Protein AF-A0A1M4MKQ9-F1 (afdb_monomer)

Nearest PDB structures (foldseek):
  8pn9-assembly1_E  TM=5.442E-01  e=2.220E+00  Homo sapiens
  2rd0-assembly1_B  TM=2.603E-01  e=1.358E+00  Homo sapiens

pLDDT: mean 70.16, std 17.46, range [32.41, 92.81]

Structure (mmCIF, N/CA/C/O backbone):
data_AF-A0A1M4MKQ9-F1
#
_entry.id   AF-A0A1M4MKQ9-F1
#
loop_
_atom_site.group_PDB
_atom_site.id
_atom_site.type_symbol
_atom_site.label_atom_id
_atom_site.label_alt_id
_atom_site.label_comp_id
_atom_site.label_asym_id
_atom_site.label_entity_id
_atom_site.label_seq_id
_atom_site.pdbx_PDB_ins_code
_atom_site.Cartn_x
_atom_site.Cartn_y
_atom_site.Cartn_z
_atom_site.occupancy
_atom_site.B_iso_or_equiv
_atom_site.auth_seq_id
_atom_site.auth_comp_id
_atom_site.auth_asym_id
_atom_site.auth_atom_id
_atom_site.pdbx_PDB_model_num
ATOM 1 N N . MET A 1 1 ? -37.123 -5.066 63.842 1.00 32.41 1 MET A N 1
ATOM 2 C CA . MET A 1 1 ? -38.089 -5.520 62.823 1.00 32.41 1 MET A CA 1
ATOM 3 C C . MET A 1 1 ? -38.294 -4.379 61.832 1.00 32.41 1 MET A C 1
ATOM 5 O O . MET A 1 1 ? -38.703 -3.333 62.305 1.00 32.41 1 MET A O 1
ATOM 9 N N . ILE A 1 2 ? -37.982 -4.633 60.540 1.00 35.25 2 ILE A N 1
ATOM 10 C CA . ILE A 1 2 ? -38.690 -4.173 59.309 1.00 35.25 2 ILE A CA 1
ATOM 11 C C . ILE A 1 2 ? -38.627 -2.649 59.028 1.00 35.25 2 ILE A C 1
ATOM 13 O O . ILE A 1 2 ? -38.960 -1.872 59.904 1.00 35.25 2 ILE A O 1
ATOM 17 N N . GLU A 1 3 ? -38.251 -2.058 57.885 1.00 36.38 3 GLU A N 1
ATOM 18 C CA . GLU A 1 3 ? -37.898 -2.369 56.478 1.00 36.38 3 GLU A CA 1
ATOM 19 C C . GLU A 1 3 ? -37.265 -1.047 55.943 1.00 36.38 3 GLU A C 1
ATOM 21 O O . GLU A 1 3 ? -37.627 0.028 56.403 1.00 36.38 3 GLU A O 1
ATOM 26 N N . GLY A 1 4 ? -36.289 -0.954 55.035 1.00 40.88 4 GLY A N 1
ATOM 27 C CA . GLY A 1 4 ? -36.123 -1.683 53.784 1.00 40.88 4 GLY A CA 1
ATOM 28 C C . GLY A 1 4 ? -36.888 -1.011 52.632 1.00 40.88 4 GLY A C 1
ATOM 29 O O . GLY A 1 4 ? -37.940 -1.518 52.275 1.00 40.88 4 GLY A O 1
ATOM 30 N N . ARG A 1 5 ? -36.384 0.087 52.026 1.00 34.34 5 ARG A N 1
ATOM 31 C CA . ARG A 1 5 ? -36.819 0.567 50.685 1.00 34.34 5 ARG A CA 1
ATOM 32 C C . ARG A 1 5 ? -35.880 1.622 50.063 1.00 34.34 5 ARG A C 1
ATOM 34 O O . ARG A 1 5 ? -36.211 2.794 49.949 1.00 34.34 5 ARG A O 1
ATOM 41 N N . HIS A 1 6 ? -34.725 1.177 49.567 1.00 39.16 6 HIS A N 1
ATOM 42 C CA . HIS A 1 6 ? -34.060 1.836 48.435 1.00 39.16 6 HIS A CA 1
ATOM 43 C C . HIS A 1 6 ? -34.501 1.113 47.160 1.00 39.16 6 HIS A C 1
ATOM 45 O O . HIS A 1 6 ? -34.033 0.016 46.857 1.00 39.16 6 HIS A O 1
ATOM 51 N N . ALA A 1 7 ? -35.450 1.697 46.430 1.00 35.59 7 ALA A N 1
ATOM 52 C CA . ALA A 1 7 ? -35.929 1.143 45.173 1.00 35.59 7 ALA A CA 1
ATOM 53 C C . ALA A 1 7 ? -35.262 1.833 43.975 1.00 35.59 7 ALA A C 1
ATOM 55 O O . ALA A 1 7 ? -35.583 2.960 43.622 1.00 35.59 7 ALA A O 1
ATOM 56 N N . ARG A 1 8 ? -34.405 1.043 43.318 1.00 35.66 8 ARG A N 1
ATOM 57 C CA . ARG A 1 8 ? -34.187 0.969 41.863 1.00 35.66 8 ARG A CA 1
ATOM 58 C C . ARG A 1 8 ? -33.566 2.175 41.147 1.00 35.66 8 ARG A C 1
ATOM 60 O O . ARG A 1 8 ? -34.226 2.908 40.418 1.00 35.66 8 ARG A O 1
ATOM 67 N N . LEU A 1 9 ? -32.234 2.164 41.127 1.00 35.94 9 LEU A N 1
ATOM 68 C CA . LEU A 1 9 ? -31.473 2.454 39.908 1.00 35.94 9 LEU A CA 1
ATOM 69 C C . LEU A 1 9 ? -31.847 1.420 38.828 1.00 35.94 9 LEU A C 1
ATOM 71 O O . LEU A 1 9 ? -31.415 0.267 38.876 1.00 35.94 9 LEU A O 1
ATOM 75 N N . ARG A 1 10 ? -32.673 1.819 37.856 1.00 37.69 10 ARG A N 1
ATOM 76 C CA . ARG A 1 10 ? -32.823 1.103 36.580 1.00 37.69 10 ARG A CA 1
ATOM 77 C C . ARG A 1 10 ? -31.501 1.242 35.819 1.00 37.69 10 ARG A C 1
ATOM 79 O O . ARG A 1 10 ? -31.233 2.293 35.247 1.00 37.69 10 ARG A O 1
ATOM 86 N N . ARG A 1 11 ? -30.665 0.198 35.834 1.00 44.16 11 ARG A N 1
ATOM 87 C CA . ARG A 1 11 ? -29.537 0.090 34.898 1.00 44.16 11 ARG A CA 1
ATOM 88 C C . ARG A 1 11 ? -30.077 -0.089 33.484 1.00 44.16 11 ARG A C 1
ATOM 90 O O . ARG A 1 11 ? -30.974 -0.889 33.234 1.00 44.16 11 ARG A O 1
ATOM 97 N N . ILE A 1 12 ? -29.516 0.719 32.604 1.00 46.75 12 ILE A N 1
ATOM 98 C CA . ILE A 1 12 ? -29.834 0.878 31.196 1.00 46.75 12 ILE A CA 1
ATOM 99 C C . ILE A 1 12 ? -29.183 -0.292 30.447 1.00 46.75 12 ILE A C 1
ATOM 101 O O . ILE A 1 12 ? -27.967 -0.342 30.311 1.00 46.75 12 ILE A O 1
ATOM 105 N N . ASN A 1 13 ? -29.991 -1.236 29.963 1.00 48.00 13 ASN A N 1
ATOM 106 C CA . ASN A 1 13 ? -29.557 -2.378 29.140 1.00 48.00 13 ASN A CA 1
ATOM 107 C C . ASN A 1 13 ? -29.238 -1.995 27.672 1.00 48.00 13 ASN A C 1
ATOM 109 O O . ASN A 1 13 ? -29.185 -2.868 26.813 1.00 48.00 13 ASN A O 1
ATOM 113 N N . GLY A 1 14 ? -29.049 -0.708 27.358 1.00 46.97 14 GLY A N 1
ATOM 114 C CA . GLY A 1 14 ? -28.814 -0.228 25.986 1.00 46.97 14 GLY A CA 1
ATOM 115 C C . GLY A 1 14 ? -27.358 -0.306 25.513 1.00 46.97 14 GLY A C 1
ATOM 116 O O . GLY A 1 14 ? -27.112 -0.423 24.322 1.00 46.97 14 GLY A O 1
ATOM 117 N N . VAL A 1 15 ? -26.392 -0.303 26.435 1.00 48.38 15 VAL A N 1
ATOM 118 C CA . VAL A 1 15 ? -24.964 -0.133 26.099 1.00 48.38 15 VAL A CA 1
ATOM 119 C C . VAL A 1 15 ? -24.321 -1.417 25.554 1.00 48.38 15 VAL A C 1
ATOM 121 O O . VAL A 1 15 ? -23.438 -1.360 24.710 1.00 48.38 15 VAL A O 1
ATOM 124 N N . ALA A 1 16 ? -24.789 -2.595 25.977 1.00 51.78 16 ALA A N 1
ATOM 125 C CA . ALA A 1 16 ? -24.141 -3.867 25.638 1.00 51.78 16 ALA A CA 1
ATOM 126 C C . ALA A 1 16 ? -24.393 -4.351 24.193 1.00 51.78 16 ALA A C 1
ATOM 128 O O . ALA A 1 16 ? -23.610 -5.135 23.663 1.00 51.78 16 ALA A O 1
ATOM 129 N N . LEU A 1 17 ? -25.486 -3.916 23.552 1.00 50.81 17 LEU A N 1
ATOM 130 C CA . LEU A 1 17 ? -25.812 -4.306 22.171 1.00 50.81 17 LEU A CA 1
ATOM 131 C C . LEU A 1 17 ? -25.062 -3.453 21.141 1.00 50.81 17 LEU A C 1
ATOM 133 O O . LEU A 1 17 ? -24.615 -3.979 20.124 1.00 50.81 17 LEU A O 1
ATOM 137 N N . GLU A 1 18 ? -24.896 -2.158 21.417 1.00 56.91 18 GLU A N 1
ATOM 138 C CA . GLU A 1 18 ? -24.109 -1.255 20.570 1.00 56.91 18 GLU A CA 1
ATOM 139 C C . GLU A 1 18 ? -22.616 -1.595 20.625 1.00 56.91 18 GLU A C 1
ATOM 141 O O . GLU A 1 18 ? -21.965 -1.616 19.583 1.00 56.91 18 GLU A O 1
ATOM 146 N N . ASP A 1 19 ? -22.105 -1.958 21.804 1.00 60.31 19 ASP A N 1
ATOM 147 C CA . ASP A 1 19 ? -20.711 -2.373 22.000 1.00 60.31 19 ASP A CA 1
ATOM 1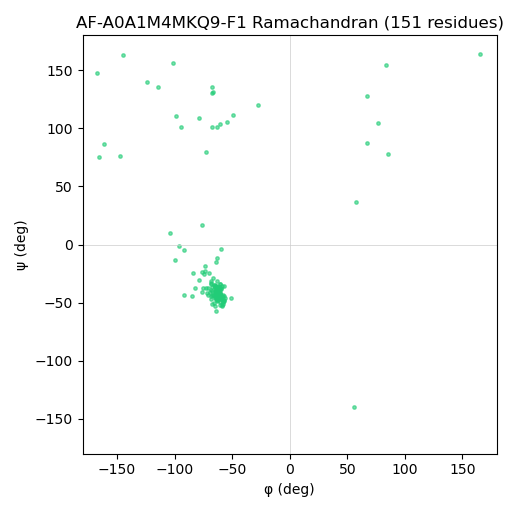48 C C . ASP A 1 19 ? -20.374 -3.649 21.207 1.00 60.31 19 ASP A C 1
ATOM 150 O O . ASP A 1 19 ? -19.389 -3.701 20.473 1.00 60.31 19 ASP A O 1
ATOM 154 N N . ARG A 1 20 ? -21.270 -4.648 21.225 1.00 62.16 20 ARG A N 1
ATOM 155 C CA . ARG A 1 20 ? -21.110 -5.880 20.433 1.00 62.16 20 ARG A CA 1
ATOM 156 C C . ARG A 1 20 ? -21.149 -5.619 18.924 1.00 62.16 20 ARG A C 1
ATOM 158 O O . ARG A 1 20 ? -20.372 -6.202 18.174 1.00 62.16 20 ARG A O 1
ATOM 165 N N . GLY A 1 21 ? -22.030 -4.723 18.475 1.00 70.19 21 GLY A N 1
ATOM 166 C CA . GLY A 1 21 ? -22.110 -4.328 17.067 1.00 70.19 21 GLY A CA 1
ATOM 167 C C . GLY A 1 21 ? -20.892 -3.524 16.594 1.00 70.19 21 GLY A C 1
ATOM 168 O O . GLY A 1 21 ? -20.505 -3.626 15.429 1.00 70.19 21 GLY A O 1
ATOM 169 N N . LEU A 1 22 ? -20.268 -2.741 17.478 1.00 70.44 22 LEU A N 1
ATOM 170 C CA . LEU A 1 22 ? -19.010 -2.046 17.198 1.00 70.44 22 LEU A CA 1
ATOM 171 C C . LEU A 1 22 ? -17.831 -3.021 17.126 1.00 70.44 22 LEU A C 1
ATOM 173 O O . LEU A 1 22 ? -17.047 -2.925 16.183 1.00 70.44 22 LEU A O 1
ATO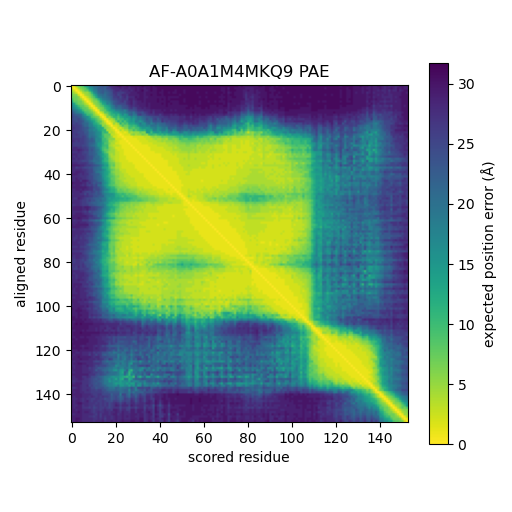M 177 N N . ASP A 1 23 ? -17.747 -3.986 18.040 1.00 76.69 23 ASP A N 1
ATOM 178 C CA . ASP A 1 23 ? -16.696 -5.013 18.054 1.00 76.69 23 ASP A CA 1
ATOM 179 C C . ASP A 1 23 ? -16.734 -5.905 16.796 1.00 76.69 23 ASP A C 1
ATOM 181 O O . ASP A 1 23 ? -15.712 -6.154 16.146 1.00 76.69 23 ASP A O 1
ATOM 185 N N . GLU A 1 24 ? -17.932 -6.296 16.349 1.00 80.88 24 GLU A N 1
ATOM 186 C CA . GLU A 1 24 ? -18.118 -7.030 15.091 1.00 80.88 24 GLU A CA 1
ATOM 187 C C . GLU A 1 24 ? -17.695 -6.197 13.872 1.00 80.88 24 GLU A C 1
ATOM 189 O O . GLU A 1 24 ? -16.989 -6.689 12.986 1.00 80.88 24 GLU A O 1
ATOM 194 N N . ARG A 1 25 ? -18.073 -4.912 13.824 1.00 79.69 25 ARG A N 1
ATOM 195 C CA . ARG A 1 25 ? -17.676 -3.997 12.739 1.00 79.69 25 ARG A CA 1
ATOM 196 C C . ARG A 1 25 ? -16.171 -3.761 12.714 1.00 79.69 25 ARG A C 1
ATOM 198 O O . ARG A 1 25 ? -15.583 -3.777 11.634 1.00 79.69 25 ARG A O 1
ATOM 205 N N . GLN A 1 26 ? -15.540 -3.602 13.873 1.00 79.12 26 GLN A N 1
ATOM 206 C CA . GLN A 1 26 ? -14.087 -3.490 13.998 1.00 79.12 26 GLN A CA 1
ATOM 207 C C . GLN A 1 26 ? -13.384 -4.759 13.522 1.00 79.12 26 GLN A C 1
ATOM 209 O O . GLN A 1 26 ? -12.429 -4.688 12.745 1.00 79.12 26 GLN A O 1
ATOM 214 N N . THR A 1 27 ? -13.886 -5.924 13.927 1.00 82.56 27 THR A N 1
ATOM 215 C CA . THR A 1 27 ? -13.362 -7.224 13.502 1.00 82.56 27 THR A CA 1
ATOM 216 C C . THR A 1 27 ? -13.467 -7.398 11.987 1.00 82.56 27 THR A C 1
ATOM 218 O O . THR A 1 27 ? -12.497 -7.803 11.339 1.00 82.56 27 THR A O 1
ATOM 221 N N . MET A 1 28 ? -14.606 -7.034 11.394 1.00 85.06 28 MET A N 1
ATOM 222 C CA . MET A 1 28 ? -14.797 -7.074 9.944 1.00 85.06 28 MET A CA 1
ATOM 223 C C . MET A 1 28 ? -13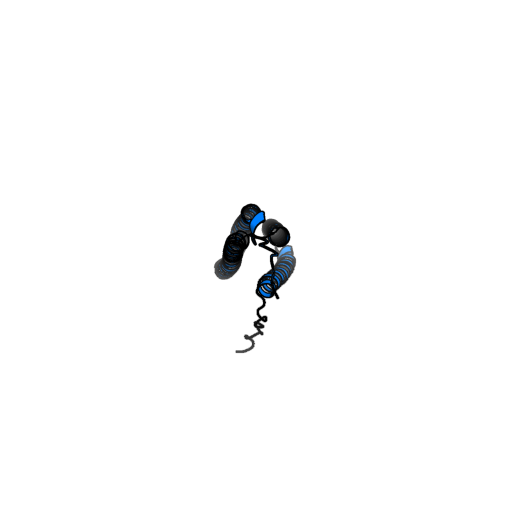.872 -6.101 9.211 1.00 85.06 28 MET A C 1
ATOM 225 O O . MET A 1 28 ? -13.214 -6.509 8.253 1.00 85.06 28 MET A O 1
ATOM 229 N N . ALA A 1 29 ? -13.776 -4.851 9.671 1.00 81.06 29 ALA A N 1
ATOM 230 C CA . ALA A 1 29 ? -12.929 -3.826 9.065 1.00 81.06 29 ALA A CA 1
ATOM 231 C C . ALA A 1 29 ? -11.448 -4.241 9.089 1.00 81.06 29 ALA A C 1
ATOM 233 O O . ALA A 1 29 ? -10.773 -4.227 8.059 1.00 81.06 29 ALA A O 1
ATOM 234 N N . ARG A 1 30 ? -10.964 -4.748 10.230 1.00 81.38 30 ARG A N 1
ATOM 235 C CA . ARG A 1 30 ? -9.614 -5.323 10.349 1.00 81.38 30 ARG A CA 1
ATOM 236 C C . ARG A 1 30 ? -9.422 -6.531 9.430 1.00 81.38 30 ARG A C 1
ATOM 238 O O . ARG A 1 30 ? -8.364 -6.680 8.825 1.00 81.38 30 ARG A O 1
ATOM 245 N N . GLY A 1 31 ? -10.442 -7.376 9.280 1.00 84.94 31 GLY A N 1
ATOM 246 C CA . GLY A 1 31 ? -10.422 -8.501 8.346 1.00 84.94 31 GLY A CA 1
ATOM 247 C C . GLY A 1 31 ? -10.314 -8.074 6.879 1.00 84.94 31 GLY A C 1
ATOM 248 O O . GLY A 1 31 ? -9.629 -8.739 6.103 1.00 84.94 31 GLY A O 1
ATOM 249 N N . ILE A 1 32 ? -10.953 -6.967 6.491 1.00 86.00 32 ILE A N 1
ATOM 250 C CA . ILE A 1 32 ? -10.842 -6.396 5.141 1.00 86.00 32 ILE A CA 1
ATOM 251 C C . ILE A 1 32 ? -9.415 -5.906 4.896 1.00 86.00 32 ILE A C 1
ATOM 253 O O . ILE A 1 32 ? -8.798 -6.327 3.918 1.00 86.00 32 ILE A O 1
ATOM 257 N N . VAL A 1 33 ? -8.865 -5.117 5.823 1.00 82.88 33 VAL A N 1
ATOM 258 C CA . VAL A 1 33 ? -7.481 -4.620 5.751 1.00 82.88 33 VAL A CA 1
ATOM 259 C C . VAL A 1 33 ? -6.485 -5.778 5.638 1.00 82.88 33 VAL A C 1
ATOM 261 O O . VAL A 1 33 ? -5.628 -5.775 4.758 1.00 82.88 33 VAL A O 1
ATOM 264 N N . MET A 1 34 ? -6.638 -6.820 6.461 1.00 83.62 34 MET A N 1
ATOM 265 C CA . MET A 1 34 ? -5.759 -7.993 6.418 1.00 83.62 34 MET A CA 1
ATOM 266 C C . MET A 1 34 ? -5.801 -8.695 5.055 1.00 83.62 34 MET A C 1
ATOM 268 O O . MET A 1 34 ? -4.761 -9.050 4.505 1.00 83.62 34 MET A O 1
ATOM 272 N N . ARG A 1 35 ? -6.995 -8.874 4.473 1.00 88.44 35 ARG A N 1
ATOM 273 C CA . ARG A 1 35 ? -7.132 -9.480 3.140 1.00 88.44 35 ARG A CA 1
ATOM 274 C C . ARG A 1 35 ? -6.491 -8.630 2.049 1.00 88.44 35 ARG A C 1
ATOM 276 O O . ARG A 1 35 ? -5.915 -9.197 1.127 1.00 88.44 35 ARG A O 1
ATOM 283 N N . MET A 1 36 ? -6.571 -7.304 2.148 1.00 87.12 36 MET A N 1
ATOM 284 C CA . MET A 1 36 ? -5.909 -6.404 1.202 1.00 87.12 36 MET A CA 1
ATOM 285 C C . MET A 1 36 ? -4.388 -6.541 1.263 1.00 87.12 36 MET A C 1
ATOM 287 O O . MET A 1 36 ? -3.760 -6.665 0.218 1.00 87.12 36 MET A O 1
ATOM 291 N N . ILE A 1 37 ? -3.809 -6.597 2.466 1.00 81.12 37 ILE A N 1
ATOM 292 C CA . ILE A 1 37 ? -2.360 -6.774 2.653 1.00 81.12 37 ILE A CA 1
ATOM 293 C C . ILE A 1 37 ? -1.899 -8.129 2.101 1.00 81.12 37 ILE A C 1
ATOM 295 O O . ILE A 1 37 ? -0.935 -8.193 1.344 1.00 81.12 37 ILE A O 1
ATOM 299 N N . VAL A 1 38 ? -2.612 -9.213 2.424 1.00 84.69 38 VAL A N 1
ATOM 300 C CA . VAL A 1 38 ? -2.290 -10.557 1.910 1.00 84.69 38 VAL A CA 1
ATOM 301 C C . VAL A 1 38 ? -2.388 -10.601 0.385 1.00 84.69 38 VAL A C 1
ATOM 303 O O . VAL A 1 38 ? -1.522 -11.165 -0.280 1.00 84.69 38 VAL A O 1
ATOM 306 N N . ARG A 1 39 ? -3.429 -9.982 -0.182 1.00 89.50 39 ARG A N 1
ATOM 307 C CA . ARG A 1 39 ? -3.600 -9.882 -1.632 1.00 89.50 39 ARG A CA 1
ATOM 308 C C . ARG A 1 39 ? -2.452 -9.108 -2.275 1.00 89.50 39 ARG A C 1
ATOM 310 O O . ARG A 1 39 ? -1.934 -9.564 -3.285 1.00 89.50 39 ARG A O 1
ATOM 317 N N . PHE A 1 40 ? -2.059 -7.978 -1.693 1.00 85.69 40 PHE A N 1
ATOM 318 C CA . PHE A 1 40 ? -0.937 -7.181 -2.177 1.00 85.69 40 PHE A CA 1
ATOM 319 C C . PHE A 1 40 ? 0.358 -7.995 -2.218 1.00 85.69 40 PHE A C 1
ATOM 321 O O . PHE A 1 40 ? 1.008 -8.035 -3.255 1.00 85.69 40 PHE A O 1
ATOM 328 N N . HIS A 1 41 ? 0.691 -8.688 -1.126 1.00 82.75 41 HIS A N 1
ATOM 329 C CA . HIS A 1 41 ? 1.901 -9.508 -1.055 1.00 82.75 41 HIS A CA 1
ATOM 330 C C . HIS A 1 41 ? 1.912 -10.592 -2.135 1.00 82.75 41 HIS A C 1
ATOM 332 O O . HIS A 1 41 ? 2.902 -10.778 -2.833 1.00 82.75 41 HIS A O 1
ATOM 338 N N . ARG A 1 42 ? 0.777 -11.271 -2.316 1.00 89.00 42 ARG A N 1
ATOM 339 C CA . ARG A 1 42 ? 0.639 -12.290 -3.352 1.00 89.00 42 ARG A CA 1
ATOM 340 C C . ARG A 1 42 ? 0.788 -11.711 -4.762 1.00 89.00 42 ARG A C 1
ATOM 342 O O . ARG A 1 42 ? 1.504 -12.287 -5.571 1.00 89.00 42 ARG A O 1
ATOM 349 N N . GLU A 1 43 ? 0.112 -10.601 -5.066 1.00 88.62 43 GLU A N 1
ATOM 350 C CA . GLU A 1 43 ? 0.222 -9.944 -6.379 1.00 88.62 43 GLU A CA 1
ATOM 351 C C . GLU A 1 43 ? 1.661 -9.474 -6.649 1.00 88.62 43 GLU A C 1
ATOM 353 O O . GLU A 1 43 ? 2.137 -9.596 -7.776 1.00 88.62 43 GLU A O 1
ATOM 358 N N . TRP A 1 44 ? 2.365 -8.998 -5.618 1.00 86.19 44 TRP A N 1
ATOM 359 C CA . TRP A 1 44 ? 3.770 -8.604 -5.707 1.00 86.19 44 TRP A CA 1
ATOM 360 C C . TRP A 1 44 ? 4.688 -9.781 -6.053 1.00 86.19 44 TRP A C 1
ATOM 362 O O . TRP A 1 44 ? 5.492 -9.674 -6.980 1.00 86.19 44 TRP A O 1
ATOM 372 N N . ASP A 1 45 ? 4.550 -10.905 -5.346 1.00 83.75 45 ASP A N 1
ATOM 373 C CA . ASP A 1 45 ? 5.358 -12.103 -5.591 1.00 83.75 45 ASP A CA 1
ATOM 374 C C . ASP A 1 45 ? 5.117 -12.658 -6.999 1.00 83.75 45 ASP A C 1
ATOM 376 O O . ASP A 1 45 ? 6.069 -12.885 -7.748 1.00 83.75 45 ASP A O 1
ATOM 380 N N . GLU A 1 46 ? 3.846 -12.788 -7.400 1.00 88.69 46 GLU A N 1
ATOM 381 C CA . GLU A 1 46 ? 3.472 -13.266 -8.736 1.00 88.69 46 GLU A CA 1
ATOM 382 C C . GLU A 1 46 ? 4.044 -12.368 -9.847 1.00 88.69 46 GLU A C 1
ATOM 384 O O . GLU A 1 46 ? 4.485 -12.859 -10.888 1.00 88.69 46 GLU A O 1
ATOM 389 N N . LEU A 1 47 ? 4.057 -11.048 -9.638 1.00 85.38 47 LEU A N 1
ATOM 390 C CA . LEU A 1 47 ? 4.627 -10.089 -10.582 1.00 85.38 47 LEU A CA 1
ATOM 391 C C . LEU A 1 47 ? 6.150 -10.222 -10.658 1.00 85.38 47 LEU A C 1
ATOM 393 O O . LEU A 1 47 ? 6.711 -10.238 -11.757 1.00 85.38 47 LEU A O 1
ATOM 397 N N . ARG A 1 48 ? 6.817 -10.355 -9.506 1.00 78.56 48 ARG A N 1
ATOM 398 C CA . ARG A 1 48 ? 8.274 -10.519 -9.418 1.00 78.56 48 ARG A CA 1
ATOM 399 C C . ARG A 1 48 ? 8.753 -11.767 -10.157 1.00 78.56 48 ARG A C 1
ATOM 401 O O . ARG A 1 48 ? 9.811 -11.721 -10.784 1.00 78.56 48 ARG A O 1
ATOM 408 N N . GLU A 1 49 ? 7.986 -12.851 -10.092 1.00 84.75 49 GLU A N 1
ATOM 409 C CA . GLU A 1 49 ? 8.278 -14.107 -10.788 1.00 84.75 49 GLU A CA 1
ATOM 410 C C . GLU A 1 49 ? 7.994 -14.037 -12.294 1.00 84.75 49 GLU A C 1
ATOM 412 O O . GLU A 1 49 ? 8.738 -14.614 -13.087 1.00 84.75 49 GLU A O 1
ATOM 417 N N . ARG A 1 50 ? 6.927 -13.336 -12.699 1.00 87.81 50 ARG A N 1
ATOM 418 C CA . ARG A 1 50 ? 6.444 -13.332 -14.088 1.00 87.81 50 ARG A CA 1
ATOM 419 C C . ARG A 1 50 ? 7.150 -12.327 -14.989 1.00 87.81 50 ARG A C 1
ATOM 421 O O . ARG A 1 50 ? 7.463 -12.644 -16.133 1.00 87.81 50 ARG A O 1
ATOM 428 N N . GLU A 1 51 ? 7.343 -11.108 -14.504 1.00 83.00 51 GLU A N 1
ATOM 429 C CA . GLU A 1 51 ? 7.807 -9.987 -15.321 1.00 83.00 51 GLU A CA 1
ATOM 430 C C . GLU A 1 51 ? 9.297 -9.736 -15.105 1.00 83.00 51 GLU A C 1
ATOM 432 O O . GLU A 1 51 ? 9.845 -10.055 -14.052 1.00 83.00 51 GLU A O 1
ATOM 437 N N . SER A 1 52 ? 9.978 -9.114 -16.068 1.00 77.31 52 SER A N 1
ATOM 438 C CA . SER A 1 52 ? 11.392 -8.731 -15.942 1.00 77.31 52 SER A CA 1
ATOM 439 C C . SER A 1 52 ? 11.688 -7.411 -16.663 1.00 77.31 52 SER A C 1
ATOM 441 O O . SER A 1 52 ? 10.883 -6.941 -17.469 1.00 77.31 52 SER A O 1
ATOM 443 N N . GLY A 1 53 ? 12.825 -6.785 -16.343 1.00 76.75 53 GLY A N 1
ATOM 444 C CA . GLY A 1 53 ? 13.273 -5.547 -16.991 1.00 76.75 53 GLY A CA 1
ATOM 445 C C . GLY A 1 53 ? 12.243 -4.413 -16.928 1.00 76.75 53 GLY A C 1
ATOM 446 O O . GLY A 1 53 ? 11.565 -4.227 -15.917 1.00 76.75 53 GLY A O 1
ATOM 447 N N . SER A 1 54 ? 12.106 -3.663 -18.022 1.00 76.88 54 SER A N 1
ATOM 448 C CA . SER A 1 54 ? 11.186 -2.520 -18.116 1.00 76.88 54 SER A CA 1
ATOM 449 C C . SER A 1 54 ? 9.709 -2.904 -17.960 1.00 76.88 54 SER A C 1
ATOM 451 O O . SER A 1 54 ? 8.935 -2.135 -17.391 1.00 76.88 54 SER A O 1
ATOM 453 N N . ALA A 1 55 ? 9.313 -4.106 -18.392 1.00 78.06 55 ALA A N 1
ATOM 454 C CA . ALA A 1 55 ? 7.951 -4.609 -18.213 1.00 78.06 55 ALA A CA 1
ATOM 455 C C . ALA A 1 55 ? 7.605 -4.793 -16.726 1.00 78.06 55 ALA A C 1
ATOM 457 O O . ALA A 1 55 ? 6.516 -4.410 -16.297 1.00 78.06 55 ALA A O 1
ATOM 458 N N . ARG A 1 56 ? 8.562 -5.279 -15.918 1.00 81.12 56 ARG A N 1
ATOM 459 C CA . ARG A 1 56 ? 8.404 -5.382 -14.459 1.00 81.12 56 ARG A CA 1
ATOM 460 C C . ARG A 1 56 ? 8.186 -4.013 -13.827 1.00 81.12 56 ARG A C 1
ATOM 462 O O . ARG A 1 56 ? 7.300 -3.879 -12.996 1.00 81.12 56 ARG A O 1
ATOM 469 N N . VAL A 1 57 ? 8.948 -2.999 -14.237 1.00 76.38 57 VAL A N 1
ATOM 470 C CA . VAL A 1 57 ? 8.815 -1.632 -13.701 1.00 76.38 57 VAL A CA 1
ATOM 471 C C . VAL A 1 57 ? 7.412 -1.078 -13.960 1.00 76.38 57 VAL A C 1
ATOM 473 O O . VAL A 1 57 ? 6.751 -0.620 -13.028 1.00 76.38 57 VAL A O 1
ATOM 476 N N . LEU A 1 58 ? 6.924 -1.179 -15.200 1.00 79.56 58 LEU A N 1
ATOM 477 C CA . LEU A 1 58 ? 5.589 -0.700 -15.574 1.00 79.56 58 LEU A CA 1
ATOM 478 C C . LEU A 1 58 ? 4.476 -1.454 -14.835 1.00 79.56 58 LEU A C 1
ATOM 480 O O . LEU A 1 58 ? 3.542 -0.834 -14.320 1.00 79.56 58 LEU A O 1
ATOM 484 N N . ALA A 1 59 ? 4.588 -2.781 -14.751 1.00 82.75 59 ALA A N 1
ATOM 485 C CA 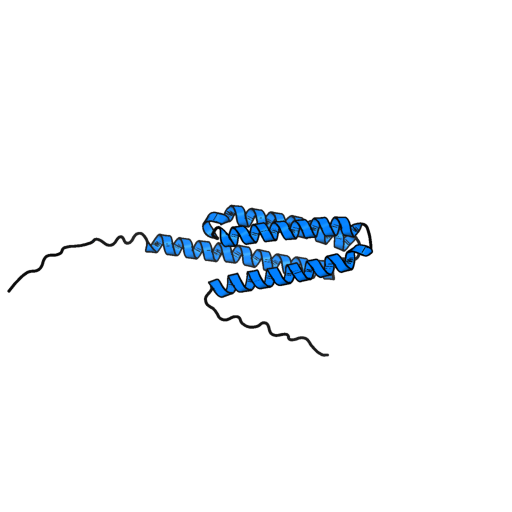. ALA A 1 59 ? 3.619 -3.611 -14.048 1.00 82.75 59 ALA A CA 1
ATOM 486 C C . ALA A 1 59 ? 3.607 -3.307 -12.540 1.00 82.75 59 ALA A C 1
ATOM 488 O O . ALA A 1 59 ? 2.531 -3.142 -11.958 1.00 82.75 59 ALA A O 1
ATOM 489 N N . SER A 1 60 ? 4.784 -3.194 -11.912 1.00 80.06 60 SER A N 1
ATOM 490 C CA . SER A 1 60 ? 4.924 -2.859 -10.492 1.00 80.06 60 SER A CA 1
ATOM 491 C C . SER A 1 60 ? 4.329 -1.492 -10.192 1.00 80.06 60 SER A C 1
ATOM 493 O O . SER A 1 60 ? 3.584 -1.358 -9.223 1.00 80.06 60 SER A O 1
ATOM 495 N N . ASN A 1 61 ? 4.586 -0.497 -11.043 1.00 83.81 61 ASN A N 1
ATOM 496 C CA . ASN A 1 61 ? 4.024 0.838 -10.880 1.00 83.81 61 ASN A CA 1
ATOM 497 C C . ASN A 1 61 ? 2.487 0.814 -10.878 1.00 83.81 61 ASN A C 1
ATOM 499 O O . ASN A 1 61 ? 1.855 1.253 -9.918 1.00 83.81 61 ASN A O 1
ATOM 503 N N . ALA A 1 62 ? 1.879 0.213 -11.905 1.00 86.81 62 ALA A N 1
ATOM 504 C CA . ALA A 1 62 ? 0.423 0.119 -12.009 1.00 86.81 62 ALA A CA 1
ATOM 505 C C . ALA A 1 62 ? -0.205 -0.652 -10.830 1.00 86.81 62 ALA A C 1
ATOM 507 O O . ALA A 1 62 ? -1.315 -0.343 -10.381 1.00 86.81 62 ALA A O 1
ATOM 508 N N . MET A 1 63 ? 0.493 -1.667 -10.312 1.00 90.69 63 MET A N 1
ATOM 509 C CA . MET A 1 63 ? 0.057 -2.416 -9.136 1.00 90.69 63 MET A CA 1
ATOM 510 C C . MET A 1 63 ? 0.108 -1.563 -7.860 1.00 90.69 63 MET A C 1
ATOM 512 O O . MET A 1 63 ? -0.863 -1.548 -7.098 1.00 90.69 63 MET A O 1
ATOM 516 N N . LEU A 1 64 ? 1.210 -0.843 -7.636 1.00 87.81 64 LEU A N 1
ATOM 517 C CA . LEU A 1 64 ? 1.420 0.000 -6.458 1.00 87.81 64 LEU A CA 1
ATOM 518 C C . LEU A 1 64 ? 0.457 1.193 -6.440 1.00 87.81 64 LEU A C 1
ATOM 520 O O . LEU A 1 64 ? -0.173 1.437 -5.412 1.00 87.81 64 LEU A O 1
ATOM 524 N N . GLU A 1 65 ? 0.245 1.871 -7.571 1.00 87.75 65 GLU A N 1
ATOM 525 C CA . GLU A 1 65 ? -0.749 2.949 -7.694 1.00 87.75 65 GLU A CA 1
ATOM 526 C C . GLU A 1 65 ? -2.157 2.465 -7.324 1.00 87.75 65 GLU A C 1
ATOM 528 O O . GLU A 1 65 ? -2.864 3.096 -6.532 1.00 87.75 65 GLU A O 1
ATOM 533 N N . ARG A 1 66 ? -2.573 1.308 -7.858 1.00 92.81 66 ARG A N 1
ATOM 534 C CA . ARG A 1 66 ? -3.872 0.707 -7.527 1.00 92.81 66 ARG A CA 1
ATOM 535 C C . ARG A 1 66 ? -3.971 0.384 -6.036 1.00 92.81 66 ARG A C 1
ATOM 537 O O . ARG A 1 66 ? -4.996 0.679 -5.420 1.00 92.81 66 ARG A O 1
ATOM 544 N N . CYS A 1 67 ? -2.933 -0.224 -5.465 1.00 88.88 67 CYS A N 1
ATOM 545 C CA . CYS A 1 67 ? -2.904 -0.598 -4.052 1.00 88.88 67 CYS A CA 1
ATOM 546 C C . CYS A 1 67 ? -2.991 0.636 -3.141 1.00 88.88 67 CYS A C 1
ATOM 548 O O . CYS A 1 67 ? -3.809 0.668 -2.220 1.00 88.88 67 CYS A O 1
ATOM 550 N N . SER A 1 68 ? -2.213 1.678 -3.444 1.00 88.44 68 SER A N 1
ATOM 551 C CA . SER A 1 68 ? -2.215 2.934 -2.695 1.00 88.44 68 SER A CA 1
ATOM 552 C C . SER A 1 68 ? -3.611 3.559 -2.644 1.00 88.44 68 SER A C 1
ATOM 554 O O . SER A 1 68 ? -4.093 3.871 -1.552 1.00 88.44 68 SER A O 1
ATOM 556 N N . HIS A 1 69 ? -4.298 3.669 -3.786 1.00 91.75 69 HIS A N 1
ATOM 557 C CA . HIS A 1 69 ? -5.657 4.212 -3.835 1.00 91.75 69 HIS A CA 1
ATOM 558 C C . HIS A 1 69 ? -6.651 3.372 -3.029 1.00 91.75 69 HIS A C 1
ATOM 560 O O . HIS A 1 69 ? -7.476 3.913 -2.294 1.00 91.75 69 HIS A O 1
ATOM 566 N N . GLN A 1 70 ? -6.573 2.043 -3.133 1.00 91.19 70 GLN A N 1
ATOM 567 C CA . GLN A 1 70 ? -7.467 1.154 -2.392 1.00 91.19 70 GLN A CA 1
ATOM 568 C C . GLN A 1 70 ? -7.267 1.279 -0.878 1.00 91.19 70 GLN A C 1
ATOM 570 O O . GLN A 1 70 ? -8.250 1.332 -0.136 1.00 91.19 70 GLN A O 1
ATOM 575 N N . LEU A 1 71 ? -6.016 1.354 -0.416 1.00 88.62 71 LEU A N 1
ATOM 576 C CA . LEU A 1 71 ? -5.691 1.536 1.000 1.00 88.62 71 LEU A CA 1
ATOM 577 C C . LEU A 1 71 ? -6.151 2.898 1.518 1.00 88.62 71 LEU A C 1
ATOM 579 O O . LEU A 1 71 ? -6.765 2.957 2.582 1.00 88.62 71 LEU A O 1
ATOM 583 N N . TYR A 1 72 ? -5.924 3.967 0.750 1.00 90.56 72 TYR A N 1
ATOM 584 C CA . TYR A 1 72 ? -6.385 5.308 1.105 1.00 90.56 72 TYR A CA 1
ATOM 585 C C . TYR A 1 72 ? -7.904 5.358 1.268 1.00 90.56 72 TYR A C 1
ATOM 587 O O . TYR A 1 72 ? -8.406 5.776 2.311 1.00 90.56 72 TYR A O 1
ATOM 595 N N . ASN A 1 73 ? -8.636 4.868 0.263 1.00 92.81 73 ASN A N 1
ATOM 596 C CA . ASN A 1 73 ? -10.095 4.876 0.275 1.00 92.81 73 ASN A CA 1
ATOM 597 C C . ASN A 1 73 ? -10.636 4.036 1.433 1.00 92.81 73 ASN A C 1
ATOM 599 O O . ASN A 1 73 ? -11.489 4.502 2.177 1.00 92.81 73 ASN A O 1
ATOM 603 N N . THR A 1 74 ? -10.064 2.852 1.672 1.00 89.12 74 THR A N 1
ATOM 604 C CA . THR A 1 74 ? -10.451 2.000 2.809 1.00 89.12 74 THR A CA 1
ATOM 605 C C . THR A 1 74 ? -10.227 2.706 4.148 1.00 89.12 74 THR A C 1
ATOM 607 O O . THR A 1 74 ? -11.077 2.635 5.036 1.00 89.12 74 THR A O 1
ATOM 610 N N . ALA A 1 75 ? -9.107 3.417 4.302 1.00 88.06 75 ALA A N 1
ATOM 611 C CA . ALA A 1 75 ? -8.811 4.183 5.508 1.00 88.06 75 ALA A CA 1
ATOM 612 C C . ALA A 1 75 ? -9.805 5.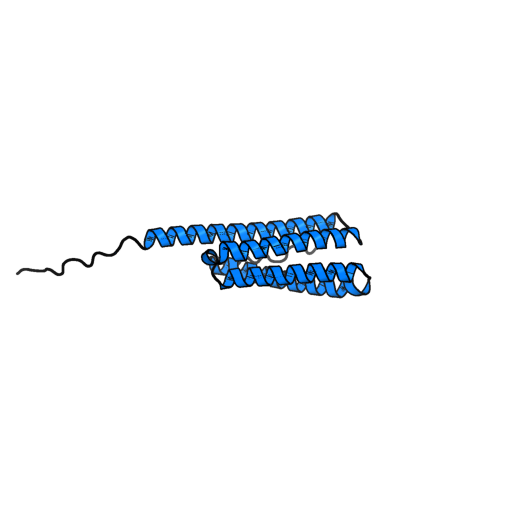333 5.725 1.00 88.06 75 ALA A C 1
ATOM 614 O O . ALA A 1 75 ? -10.220 5.577 6.857 1.00 88.06 75 ALA A O 1
ATOM 615 N N . CYS A 1 76 ? -10.201 6.022 4.652 1.00 90.00 76 CYS A N 1
ATOM 616 C CA . CYS A 1 76 ? -11.209 7.079 4.689 1.00 90.00 76 CYS A CA 1
ATOM 617 C C . CYS A 1 76 ? -12.603 6.530 5.018 1.00 90.00 76 CYS A C 1
ATOM 619 O O . CYS A 1 76 ? -13.240 7.013 5.956 1.00 90.00 76 CYS A O 1
ATOM 621 N N . ASP A 1 77 ? -13.043 5.496 4.301 1.00 90.88 77 ASP A N 1
ATOM 622 C CA . ASP A 1 77 ? -14.379 4.905 4.417 1.00 90.88 77 ASP A CA 1
ATOM 623 C C . ASP A 1 77 ? -14.611 4.276 5.794 1.00 90.88 77 ASP A C 1
ATOM 625 O O . ASP A 1 77 ? -15.708 4.341 6.349 1.00 90.88 77 ASP A O 1
ATOM 629 N N . MET A 1 78 ? -13.566 3.682 6.375 1.00 89.81 78 MET A N 1
ATOM 630 C CA . MET A 1 78 ? -13.656 2.967 7.646 1.00 89.81 78 MET A CA 1
ATOM 631 C C . MET A 1 78 ? -13.079 3.749 8.827 1.00 89.81 78 MET A C 1
ATOM 633 O O . MET A 1 78 ? -12.967 3.181 9.912 1.00 89.81 78 MET A O 1
ATOM 637 N N . ARG A 1 79 ? -12.741 5.038 8.671 1.00 88.06 79 ARG A N 1
ATOM 638 C CA . ARG A 1 79 ? -12.062 5.841 9.710 1.00 88.06 79 ARG A CA 1
ATOM 639 C C . ARG A 1 79 ? -12.746 5.769 11.074 1.00 88.06 79 ARG A C 1
ATOM 641 O O . ARG A 1 79 ? -12.094 5.556 12.091 1.00 88.06 79 ARG A O 1
ATOM 648 N N . THR A 1 80 ? -14.069 5.914 11.092 1.00 85.62 80 THR A N 1
ATOM 649 C CA . THR A 1 80 ? -14.872 5.918 12.325 1.00 85.62 80 THR A CA 1
ATOM 650 C C . THR A 1 80 ? -14.944 4.547 12.997 1.00 85.62 80 THR A C 1
ATOM 652 O O . THR A 1 80 ? -15.160 4.474 14.202 1.00 85.62 80 THR A O 1
ATOM 655 N N . VAL A 1 81 ? -14.751 3.466 12.235 1.00 85.38 81 VAL A N 1
ATOM 656 C CA . VAL A 1 81 ? -14.789 2.082 12.725 1.00 85.38 81 VAL A CA 1
ATOM 657 C C . VAL A 1 81 ? -13.395 1.610 13.135 1.00 85.38 81 VAL A C 1
ATOM 659 O O . VAL A 1 81 ? -13.247 0.996 14.182 1.00 85.38 81 VAL A O 1
ATOM 662 N N . LEU A 1 82 ? -12.365 1.905 12.339 1.00 79.88 82 LEU A N 1
ATOM 663 C CA . LEU A 1 82 ? -10.976 1.510 12.597 1.00 79.88 82 LEU A CA 1
ATOM 664 C C . LEU A 1 82 ? -10.323 2.315 13.728 1.00 79.88 82 LEU A C 1
ATOM 666 O O . LEU A 1 82 ? -9.360 1.840 14.331 1.00 79.88 82 LEU A O 1
ATOM 670 N N . GLY A 1 83 ? -10.846 3.512 14.006 1.00 85.12 83 GLY A N 1
ATOM 671 C CA . GLY A 1 83 ? -10.218 4.496 14.878 1.00 85.12 83 GLY A CA 1
ATOM 672 C C . GLY A 1 83 ? -9.173 5.333 14.135 1.00 85.12 83 GLY A C 1
ATOM 673 O O . GLY A 1 83 ? -8.590 4.902 13.138 1.00 85.12 83 GLY A O 1
ATOM 674 N N . GLU A 1 84 ? -8.935 6.547 14.636 1.00 85.12 84 GLU A N 1
ATOM 675 C CA . GLU A 1 84 ? -8.052 7.535 13.996 1.00 85.12 84 GLU A CA 1
ATOM 676 C C . GLU A 1 84 ? -6.605 7.050 13.845 1.00 85.12 84 GLU A C 1
ATOM 678 O O . GLU A 1 84 ? -5.966 7.359 12.844 1.00 85.12 84 GLU A O 1
ATOM 683 N N . GLU A 1 85 ? -6.099 6.258 14.795 1.00 82.81 85 GLU A N 1
ATOM 684 C CA . GLU A 1 85 ? -4.730 5.732 14.763 1.00 82.81 85 GLU A CA 1
ATOM 685 C C . GLU A 1 85 ? -4.520 4.786 13.572 1.00 82.81 85 GLU A C 1
ATOM 687 O O . GLU A 1 85 ? -3.693 5.050 12.702 1.00 82.81 85 GLU A O 1
ATOM 692 N N . LEU A 1 86 ? -5.328 3.726 13.465 1.00 80.06 86 LEU A N 1
ATOM 693 C CA . LEU A 1 86 ? -5.197 2.744 12.386 1.00 80.06 86 LEU A CA 1
ATOM 694 C C . LEU A 1 86 ? -5.558 3.341 11.018 1.00 80.06 86 LEU A C 1
ATOM 696 O O . LEU A 1 86 ? -4.913 3.038 10.016 1.00 80.06 86 LEU A O 1
ATOM 700 N N . ALA A 1 87 ? -6.559 4.221 10.963 1.00 85.06 87 ALA A N 1
ATOM 701 C CA . ALA A 1 87 ? -6.874 4.962 9.745 1.00 85.06 87 ALA A CA 1
ATOM 702 C C . ALA A 1 87 ? -5.762 5.958 9.360 1.00 85.06 87 ALA A C 1
ATOM 704 O O . ALA A 1 87 ? -5.586 6.269 8.182 1.00 85.06 87 ALA A O 1
ATOM 705 N N . GLY A 1 88 ? -5.013 6.482 10.332 1.00 85.50 88 GLY A N 1
ATOM 706 C CA . GLY A 1 88 ? -3.800 7.266 10.112 1.00 85.50 88 GLY A CA 1
ATOM 707 C C . GLY A 1 88 ? -2.695 6.428 9.479 1.00 85.50 88 GLY A C 1
ATOM 708 O O . GLY A 1 88 ? -2.212 6.779 8.406 1.00 85.50 88 GLY A O 1
ATOM 709 N N . GLU A 1 89 ? -2.375 5.283 10.080 1.00 83.38 89 GLU A N 1
ATOM 710 C CA . GLU A 1 89 ? -1.348 4.357 9.583 1.00 83.38 89 GLU A CA 1
ATOM 711 C C . GLU A 1 89 ? -1.629 3.881 8.153 1.00 83.38 89 GLU A C 1
ATOM 713 O O . GLU A 1 89 ? -0.741 3.898 7.303 1.00 83.38 89 GLU A O 1
ATOM 718 N N . LEU A 1 90 ? -2.879 3.535 7.829 1.00 83.62 90 LEU A N 1
ATOM 719 C CA . LEU A 1 90 ? -3.240 3.119 6.468 1.00 83.62 90 LEU A CA 1
ATOM 720 C C . LEU A 1 90 ? -3.076 4.242 5.435 1.00 83.62 90 LEU A C 1
ATOM 722 O O . LEU A 1 90 ? -2.685 3.978 4.297 1.00 83.62 90 LEU A O 1
ATOM 726 N N . ARG A 1 91 ? -3.338 5.498 5.818 1.00 88.31 91 ARG A N 1
ATOM 727 C CA . ARG A 1 91 ? -3.085 6.658 4.949 1.00 88.31 91 ARG A CA 1
ATOM 728 C C . ARG A 1 91 ? -1.591 6.900 4.761 1.00 88.31 91 ARG A C 1
ATOM 730 O O . ARG A 1 91 ? -1.172 7.171 3.640 1.00 88.31 91 ARG A O 1
ATOM 737 N N . CYS A 1 92 ? -0.795 6.771 5.821 1.00 84.56 92 CYS A N 1
ATOM 738 C CA . CYS A 1 92 ? 0.662 6.850 5.731 1.00 84.56 92 CYS A CA 1
ATOM 739 C C . CYS A 1 92 ? 1.219 5.753 4.813 1.00 84.56 92 CYS A C 1
ATOM 741 O O . CYS A 1 92 ? 1.990 6.052 3.907 1.00 84.56 92 CYS A O 1
ATOM 743 N N . LEU A 1 93 ? 0.754 4.512 4.971 1.00 83.25 93 LEU A N 1
ATOM 744 C CA . LEU A 1 93 ? 1.145 3.389 4.120 1.00 83.25 93 LEU A CA 1
ATOM 745 C C . LEU A 1 93 ? 0.775 3.630 2.652 1.00 83.25 93 LEU A C 1
ATOM 747 O O . LEU A 1 93 ? 1.590 3.404 1.762 1.00 83.25 93 LEU A O 1
ATOM 751 N N . SER A 1 94 ? -0.433 4.128 2.387 1.00 86.00 94 SER A N 1
ATOM 752 C CA . SER A 1 94 ? -0.837 4.533 1.039 1.00 86.00 94 SER A CA 1
ATOM 753 C C . SER A 1 94 ? 0.114 5.586 0.449 1.00 86.00 94 SER A C 1
ATOM 755 O O . SER A 1 94 ? 0.528 5.455 -0.707 1.00 86.00 94 SER A O 1
ATOM 757 N N . ALA A 1 95 ? 0.501 6.590 1.243 1.00 83.50 95 ALA A N 1
ATOM 758 C CA . ALA A 1 95 ? 1.428 7.639 0.830 1.00 83.50 95 ALA A CA 1
ATOM 759 C C . ALA A 1 95 ? 2.849 7.109 0.558 1.00 83.50 95 ALA A C 1
ATOM 761 O O . ALA A 1 95 ? 3.525 7.596 -0.345 1.00 83.50 95 ALA A O 1
ATOM 762 N N . ASP A 1 96 ? 3.311 6.113 1.307 1.00 82.44 96 ASP A N 1
ATOM 763 C CA . ASP A 1 96 ? 4.610 5.487 1.060 1.00 82.44 96 ASP A CA 1
ATOM 764 C C . ASP A 1 96 ? 4.577 4.622 -0.209 1.00 82.44 96 ASP A C 1
ATOM 766 O O . ASP A 1 96 ? 5.463 4.743 -1.049 1.00 82.44 96 ASP A O 1
ATOM 770 N N . ILE A 1 97 ? 3.506 3.852 -0.432 1.00 82.06 97 ILE A N 1
ATOM 771 C CA . ILE A 1 97 ? 3.338 3.029 -1.642 1.00 82.06 97 ILE A CA 1
ATOM 772 C C . ILE A 1 97 ? 3.324 3.888 -2.915 1.00 82.06 97 ILE A C 1
ATOM 774 O O . ILE A 1 97 ? 3.961 3.524 -3.903 1.00 82.06 97 ILE A O 1
ATOM 778 N N . ILE A 1 98 ? 2.633 5.035 -2.911 1.00 77.50 98 ILE A N 1
ATOM 779 C CA . ILE A 1 98 ? 2.624 5.931 -4.081 1.00 77.50 98 ILE A CA 1
ATOM 780 C C . ILE A 1 98 ? 3.991 6.588 -4.304 1.00 77.50 98 ILE A C 1
ATOM 782 O O . ILE A 1 98 ? 4.401 6.769 -5.448 1.00 77.50 98 ILE A O 1
ATOM 786 N N . LYS A 1 99 ? 4.743 6.896 -3.237 1.00 77.06 99 LYS A N 1
ATOM 787 C CA . LYS A 1 99 ? 6.133 7.355 -3.380 1.00 77.06 99 LYS A CA 1
ATOM 788 C C . LYS A 1 99 ? 6.995 6.273 -4.022 1.00 77.06 99 LYS A C 1
ATOM 790 O O . LYS A 1 99 ? 7.731 6.590 -4.946 1.00 77.06 99 LYS A O 1
ATOM 795 N N . THR A 1 100 ? 6.874 5.016 -3.596 1.00 75.19 100 THR A N 1
ATOM 796 C CA . THR A 1 100 ? 7.593 3.891 -4.211 1.00 75.19 100 THR A CA 1
ATOM 797 C C . THR A 1 100 ? 7.231 3.727 -5.687 1.00 75.19 100 THR A C 1
ATOM 799 O O . THR A 1 100 ? 8.124 3.536 -6.507 1.00 75.19 100 THR A O 1
ATOM 802 N N . ALA A 1 101 ? 5.950 3.855 -6.045 1.00 70.81 101 ALA A N 1
ATOM 803 C CA . ALA A 1 101 ? 5.490 3.821 -7.434 1.00 70.81 101 ALA A CA 1
ATOM 804 C C . ALA A 1 101 ? 6.169 4.921 -8.276 1.00 70.81 101 ALA A C 1
ATOM 806 O O . ALA A 1 101 ? 6.832 4.637 -9.273 1.00 70.81 101 ALA A O 1
ATOM 807 N N . ASN A 1 102 ? 6.127 6.165 -7.790 1.00 69.62 102 ASN A N 1
ATOM 808 C CA . ASN A 1 102 ? 6.776 7.306 -8.438 1.00 69.62 102 ASN A CA 1
ATOM 809 C C . ASN A 1 102 ? 8.294 7.130 -8.558 1.00 69.62 102 ASN A C 1
ATOM 811 O O . ASN A 1 102 ? 8.872 7.482 -9.583 1.00 69.62 102 ASN A O 1
ATOM 815 N N . ILE A 1 103 ? 8.941 6.572 -7.533 1.00 69.06 103 ILE A N 1
ATOM 816 C CA . ILE A 1 103 ? 10.362 6.231 -7.570 1.00 69.06 103 ILE A CA 1
ATOM 817 C C . ILE A 1 103 ? 10.606 5.220 -8.680 1.00 69.06 103 ILE A C 1
ATOM 819 O O . ILE A 1 103 ? 11.393 5.524 -9.559 1.00 69.06 103 ILE A O 1
ATOM 823 N N . LEU A 1 104 ? 9.882 4.101 -8.746 1.00 63.56 104 LEU A N 1
ATOM 824 C CA . LEU A 1 104 ? 10.040 3.108 -9.817 1.00 63.56 104 LEU A CA 1
ATOM 825 C C . LEU A 1 104 ? 9.845 3.693 -11.224 1.00 63.56 104 LEU A C 1
ATOM 827 O O . LEU A 1 104 ? 10.572 3.301 -12.132 1.00 63.56 104 LEU A O 1
ATOM 831 N N . ILE A 1 105 ? 8.935 4.656 -11.409 1.00 62.25 105 ILE A N 1
ATOM 832 C CA . ILE A 1 105 ? 8.832 5.420 -12.665 1.00 62.25 105 ILE A CA 1
ATOM 833 C C . ILE A 1 105 ? 10.141 6.169 -12.950 1.00 62.25 105 ILE A C 1
ATOM 835 O O . ILE A 1 105 ? 10.648 6.098 -14.067 1.00 62.25 105 ILE A O 1
ATOM 839 N N . MET A 1 106 ? 10.700 6.862 -11.953 1.00 58.16 106 MET A N 1
ATOM 840 C CA . MET A 1 106 ? 11.990 7.552 -12.078 1.00 58.16 106 MET A CA 1
ATOM 841 C C . MET A 1 106 ? 13.158 6.574 -12.302 1.00 58.16 106 MET A C 1
ATOM 843 O O . MET A 1 106 ? 14.049 6.881 -13.084 1.00 58.16 106 MET A O 1
ATOM 847 N N . LEU A 1 107 ? 13.143 5.388 -11.681 1.00 57.59 107 LEU A N 1
ATOM 848 C CA . LEU A 1 107 ? 14.170 4.344 -11.829 1.00 57.59 107 LEU A CA 1
ATOM 849 C C . LEU A 1 107 ? 14.078 3.610 -13.173 1.00 57.59 107 LEU A C 1
ATOM 851 O O . LEU A 1 107 ? 15.078 3.124 -13.693 1.00 57.59 107 LEU A O 1
ATOM 855 N N . GLY A 1 108 ? 12.894 3.577 -13.789 1.00 52.06 108 GLY A N 1
ATOM 856 C CA . GLY A 1 108 ? 12.701 3.147 -15.175 1.00 52.06 108 GLY A CA 1
ATOM 857 C C . GLY A 1 108 ? 13.482 3.982 -16.201 1.00 52.06 108 GLY A C 1
ATOM 858 O O . GLY A 1 108 ? 13.467 3.642 -17.384 1.00 52.06 108 GLY A O 1
ATOM 859 N N . CYS A 1 109 ? 14.180 5.034 -15.756 1.00 52.41 109 CYS A N 1
ATOM 860 C CA . CYS A 1 109 ? 15.079 5.866 -16.546 1.00 52.41 109 CYS A CA 1
ATOM 861 C C . CYS A 1 109 ? 16.574 5.474 -16.458 1.00 52.41 109 CYS A C 1
ATOM 863 O O . CYS A 1 109 ? 17.365 6.114 -17.150 1.00 52.41 109 CYS A O 1
ATOM 865 N N . GLY A 1 110 ? 17.000 4.461 -15.680 1.00 51.81 110 GLY A N 1
ATOM 866 C CA . GLY A 1 110 ? 18.419 4.050 -15.656 1.00 51.81 110 GLY A CA 1
ATOM 867 C C . GLY A 1 110 ? 18.869 3.145 -14.497 1.00 51.81 110 GLY A C 1
ATOM 868 O O . GLY A 1 110 ? 18.194 2.999 -13.487 1.00 51.81 110 GLY A O 1
ATOM 869 N N . GLU A 1 111 ? 20.042 2.525 -14.658 1.00 53.22 111 GLU A N 1
ATOM 870 C CA . GLU A 1 111 ? 20.591 1.436 -13.821 1.00 53.22 111 GLU A CA 1
ATOM 871 C C . GLU A 1 111 ? 21.104 1.881 -12.432 1.00 53.22 111 GLU A C 1
ATOM 873 O O . GLU A 1 111 ? 21.172 1.075 -11.506 1.00 53.22 111 GLU A O 1
ATOM 878 N N . GLU A 1 112 ? 21.366 3.178 -12.253 1.00 53.44 112 GLU A N 1
ATOM 879 C CA . GLU A 1 112 ? 21.862 3.826 -11.017 1.00 53.44 112 GLU A CA 1
ATOM 880 C C . GLU A 1 112 ? 20.891 3.716 -9.828 1.00 53.44 112 GLU A C 1
ATOM 882 O O . GLU A 1 112 ? 21.224 3.976 -8.678 1.00 53.44 112 GLU A O 1
ATOM 887 N N . CYS A 1 113 ? 19.674 3.289 -10.115 1.00 54.06 113 CYS A N 1
ATOM 888 C CA . CYS A 1 113 ? 18.524 3.386 -9.248 1.00 54.06 113 CYS A CA 1
ATOM 889 C C . CYS A 1 113 ? 18.193 2.094 -8.479 1.00 54.06 113 CYS A C 1
ATOM 891 O O . CYS A 1 113 ? 17.399 2.098 -7.537 1.00 54.06 113 CYS A O 1
ATOM 893 N N . ARG A 1 114 ? 18.793 0.967 -8.877 1.00 54.34 114 ARG A N 1
ATOM 894 C CA . ARG A 1 114 ? 18.461 -0.368 -8.363 1.00 54.34 114 ARG A CA 1
ATOM 895 C C . ARG A 1 114 ? 18.762 -0.534 -6.866 1.00 54.34 114 ARG A C 1
ATOM 897 O O . ARG A 1 114 ? 17.920 -1.064 -6.143 1.00 54.34 114 ARG A O 1
ATOM 904 N N . GLU A 1 115 ? 19.918 -0.073 -6.392 1.00 57.78 115 GLU A N 1
ATOM 905 C CA . GLU A 1 115 ? 20.298 -0.172 -4.968 1.00 57.78 115 GLU A CA 1
ATOM 906 C C . GLU A 1 115 ? 19.381 0.662 -4.059 1.00 57.78 115 GLU A C 1
ATOM 908 O O . GLU A 1 115 ? 19.017 0.236 -2.959 1.00 57.78 115 GLU A O 1
ATOM 913 N N . GLU A 1 116 ? 18.933 1.821 -4.546 1.00 60.56 116 GLU A N 1
ATOM 914 C CA . GLU A 1 116 ? 18.030 2.705 -3.809 1.00 60.56 116 GLU A CA 1
ATOM 915 C C . GLU A 1 116 ? 16.617 2.106 -3.704 1.00 60.56 116 GLU A C 1
ATOM 917 O O . GLU A 1 116 ? 15.996 2.161 -2.640 1.00 60.56 116 GLU A O 1
ATOM 922 N N . SER A 1 117 ? 16.128 1.435 -4.760 1.00 54.72 117 SER A N 1
ATOM 923 C CA . SE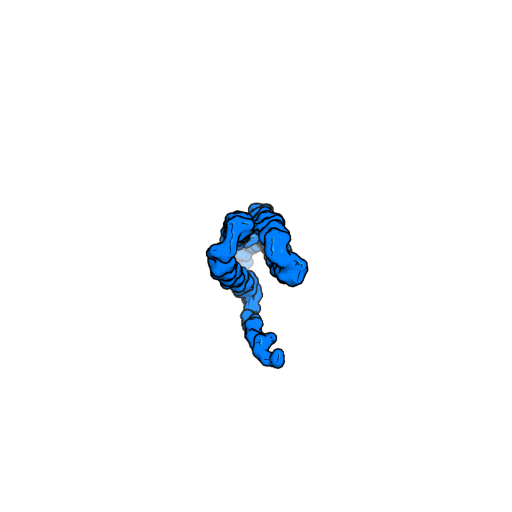R A 1 117 ? 14.861 0.689 -4.675 1.00 54.72 117 SER A CA 1
ATOM 924 C C . SER A 1 117 ? 14.897 -0.492 -3.717 1.00 54.72 117 SER A C 1
ATOM 926 O O . SER A 1 117 ? 13.891 -0.748 -3.057 1.00 54.72 117 SER A O 1
ATOM 928 N N . GLU A 1 118 ? 16.014 -1.217 -3.646 1.00 62.06 118 GLU A N 1
ATOM 929 C CA . GLU A 1 118 ? 16.150 -2.383 -2.766 1.00 62.06 118 GLU A CA 1
ATOM 930 C C . GLU A 1 118 ? 16.064 -1.938 -1.298 1.00 62.06 118 GLU A C 1
ATOM 932 O O . GLU A 1 118 ? 15.258 -2.460 -0.528 1.00 62.06 118 GLU A O 1
ATOM 937 N N . THR A 1 119 ? 16.784 -0.865 -0.956 1.00 74.50 119 THR A N 1
ATOM 938 C CA . THR A 1 119 ? 16.771 -0.256 0.384 1.00 74.50 119 THR A CA 1
ATOM 939 C C . THR A 1 119 ? 15.361 0.188 0.788 1.00 74.50 119 THR A C 1
ATOM 941 O O . THR A 1 119 ? 14.886 -0.102 1.886 1.00 74.50 119 THR A O 1
ATOM 944 N N . LEU A 1 120 ? 14.639 0.852 -0.119 1.00 67.12 120 LEU A N 1
ATOM 945 C CA . LEU A 1 120 ? 13.274 1.315 0.148 1.00 67.12 120 LEU A CA 1
ATOM 946 C C . LEU A 1 120 ? 12.266 0.162 0.270 1.00 67.12 120 LEU A C 1
ATOM 948 O O . LEU A 1 120 ? 11.312 0.257 1.046 1.00 67.12 120 LEU A O 1
ATOM 9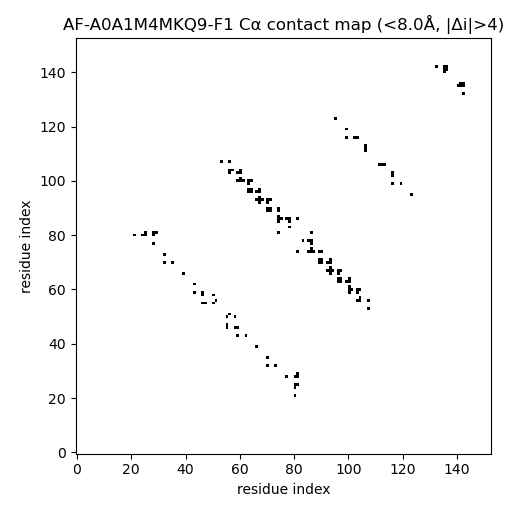52 N N . ALA A 1 121 ? 12.463 -0.933 -0.469 1.00 64.44 121 ALA A N 1
ATOM 953 C CA . ALA A 1 121 ? 11.637 -2.130 -0.346 1.00 64.44 121 ALA A CA 1
ATOM 954 C C . ALA A 1 121 ? 11.837 -2.822 1.014 1.00 64.44 121 ALA A C 1
ATOM 956 O O . ALA A 1 121 ? 10.857 -3.239 1.638 1.00 64.44 121 ALA A O 1
ATOM 957 N N . GLU A 1 122 ? 13.074 -2.883 1.514 1.00 70.50 122 GLU A N 1
ATOM 958 C CA . GLU A 1 122 ? 13.389 -3.400 2.852 1.00 70.50 122 GLU A CA 1
ATOM 959 C C . GLU A 1 122 ? 12.769 -2.539 3.964 1.00 70.50 122 GLU A C 1
ATOM 961 O O . GLU A 1 122 ? 12.167 -3.063 4.907 1.00 70.50 122 GLU A O 1
ATOM 966 N N . GLU A 1 123 ? 12.829 -1.211 3.836 1.00 76.62 123 GLU A N 1
ATOM 967 C CA . GLU A 1 123 ? 12.179 -0.299 4.782 1.00 76.62 123 GLU A CA 1
ATOM 968 C C . GLU A 1 123 ? 10.652 -0.465 4.802 1.00 76.62 123 GLU A C 1
ATOM 970 O O . GLU A 1 123 ? 10.033 -0.452 5.875 1.00 76.62 123 GLU A O 1
ATOM 975 N N . ALA A 1 124 ? 10.033 -0.650 3.632 1.00 71.44 124 ALA A N 1
ATOM 976 C CA . ALA A 1 124 ? 8.602 -0.910 3.523 1.00 71.44 124 ALA A CA 1
ATOM 977 C C . ALA A 1 124 ? 8.219 -2.245 4.186 1.00 71.44 124 ALA A C 1
ATOM 979 O O . ALA A 1 124 ? 7.244 -2.297 4.942 1.00 71.44 124 ALA A O 1
ATOM 980 N N . LEU A 1 125 ? 9.014 -3.301 3.981 1.00 73.50 125 LEU A N 1
ATOM 981 C CA . LEU A 1 125 ? 8.845 -4.607 4.629 1.00 73.50 125 LEU A CA 1
ATOM 982 C C . LEU A 1 125 ? 8.889 -4.500 6.159 1.00 73.50 125 LEU A C 1
ATOM 984 O O . LEU A 1 125 ? 7.961 -4.950 6.833 1.00 73.50 125 LEU A O 1
ATOM 988 N N . LEU A 1 126 ? 9.888 -3.812 6.717 1.00 76.06 126 LEU A N 1
ATOM 989 C CA . LEU A 1 126 ? 10.004 -3.593 8.165 1.00 76.06 126 LEU A CA 1
ATOM 990 C C . LEU A 1 126 ? 8.790 -2.854 8.752 1.00 76.06 126 LEU A C 1
ATOM 992 O O . LEU A 1 126 ? 8.359 -3.122 9.880 1.00 76.06 126 LEU A O 1
ATOM 996 N N . ARG A 1 127 ? 8.207 -1.909 8.006 1.00 74.00 127 ARG A N 1
ATOM 997 C CA . ARG A 1 127 ? 6.989 -1.200 8.433 1.00 74.00 127 ARG A CA 1
ATOM 998 C C . ARG A 1 127 ? 5.747 -2.085 8.353 1.00 74.00 127 ARG A C 1
ATOM 1000 O O . ARG A 1 127 ? 4.913 -2.028 9.261 1.00 74.00 127 ARG A O 1
ATOM 1007 N N . ILE A 1 128 ? 5.645 -2.940 7.336 1.00 74.25 128 ILE A N 1
ATOM 1008 C CA . ILE A 1 128 ? 4.576 -3.943 7.215 1.00 74.25 128 ILE A CA 1
ATOM 1009 C C . ILE A 1 128 ? 4.619 -4.914 8.403 1.00 74.25 128 ILE A C 1
ATOM 1011 O O . ILE A 1 128 ? 3.585 -5.176 9.021 1.00 74.25 128 ILE A O 1
ATOM 1015 N N . GLU A 1 129 ? 5.803 -5.386 8.795 1.00 73.75 129 GLU A N 1
ATOM 1016 C CA . GLU A 1 129 ? 5.983 -6.256 9.964 1.00 73.75 129 GLU A CA 1
ATOM 1017 C C . GLU A 1 129 ? 5.556 -5.582 11.274 1.00 73.75 129 GLU A C 1
ATOM 1019 O O . GLU A 1 129 ? 4.888 -6.195 12.113 1.00 73.75 129 GLU A O 1
ATOM 1024 N N . ARG A 1 130 ? 5.870 -4.292 11.445 1.00 74.06 130 ARG A N 1
ATOM 1025 C CA . ARG A 1 130 ? 5.392 -3.508 12.596 1.00 74.06 130 ARG A CA 1
ATOM 1026 C C . ARG A 1 130 ? 3.871 -3.381 12.604 1.00 74.06 130 ARG A C 1
ATOM 1028 O O . ARG A 1 130 ? 3.260 -3.583 13.654 1.00 74.06 130 ARG A O 1
ATOM 1035 N N . CYS A 1 131 ? 3.252 -3.112 11.456 1.00 67.88 131 CYS A N 1
ATOM 1036 C CA . CYS A 1 131 ? 1.794 -3.062 11.333 1.00 67.88 131 CYS A CA 1
ATOM 1037 C C . CYS A 1 131 ? 1.157 -4.410 11.696 1.00 67.88 131 CYS A C 1
ATOM 1039 O O . CYS A 1 131 ? 0.189 -4.455 12.458 1.00 67.88 131 CYS A O 1
ATOM 1041 N N . LEU A 1 132 ? 1.736 -5.519 11.229 1.00 72.12 132 LEU A N 1
ATOM 1042 C CA . LEU A 1 132 ? 1.304 -6.870 11.589 1.00 72.12 132 LEU A CA 1
ATOM 1043 C C . LEU A 1 132 ? 1.410 -7.117 13.097 1.00 72.12 132 LEU A C 1
ATOM 1045 O O . LEU A 1 132 ? 0.459 -7.613 13.703 1.00 72.12 132 LEU A O 1
ATOM 1049 N N . ALA A 1 133 ? 2.517 -6.722 13.724 1.00 71.75 133 ALA A N 1
ATOM 1050 C CA . ALA A 1 133 ? 2.708 -6.862 15.164 1.00 71.75 133 ALA A CA 1
ATOM 1051 C C . ALA A 1 133 ? 1.685 -6.046 15.975 1.00 71.75 133 ALA A C 1
ATOM 1053 O O . ALA A 1 133 ? 1.195 -6.521 17.000 1.00 71.75 133 ALA A O 1
ATOM 1054 N N . LEU A 1 134 ? 1.323 -4.844 15.520 1.00 73.44 134 LEU A N 1
ATOM 1055 C CA . LEU A 1 134 ? 0.292 -4.014 16.153 1.00 73.44 134 LEU A CA 1
ATOM 1056 C C . LEU A 1 134 ? -1.104 -4.635 16.012 1.00 73.44 134 LEU A C 1
ATOM 1058 O O . LEU A 1 134 ? -1.844 -4.727 16.994 1.00 73.44 134 LEU A O 1
ATOM 1062 N N . VAL A 1 135 ? -1.437 -5.147 14.823 1.00 68.31 135 VAL A N 1
ATOM 1063 C CA . VAL A 1 135 ? -2.691 -5.878 14.572 1.00 68.31 135 VAL A CA 1
ATOM 1064 C C . VAL A 1 135 ? -2.783 -7.149 15.429 1.00 68.31 135 VAL A C 1
ATOM 1066 O O . VAL A 1 135 ? -3.863 -7.479 15.920 1.00 68.31 135 VAL A O 1
ATOM 1069 N N . GLN A 1 136 ? -1.666 -7.846 15.658 1.00 65.00 136 GLN A N 1
ATOM 1070 C CA . GLN A 1 136 ? -1.604 -9.051 16.493 1.00 65.00 136 GLN A CA 1
ATOM 1071 C C . GLN A 1 136 ? -1.651 -8.744 17.999 1.00 65.00 136 GLN A C 1
ATOM 1073 O O . GLN A 1 136 ? -2.370 -9.423 18.734 1.00 65.00 136 GLN A O 1
ATOM 1078 N N . LYS A 1 137 ? -0.952 -7.702 18.472 1.00 64.25 137 LYS A N 1
ATOM 1079 C CA . LYS A 1 137 ? -0.992 -7.268 19.882 1.00 64.25 137 LYS A CA 1
ATOM 1080 C C . LYS A 1 137 ? -2.388 -6.820 20.310 1.00 64.25 137 LYS A C 1
ATOM 1082 O O . LYS A 1 137 ? -2.811 -7.152 21.414 1.00 64.25 137 LYS A O 1
ATOM 1087 N N . ALA A 1 138 ? -3.128 -6.151 19.425 1.00 57.62 138 ALA A N 1
ATOM 1088 C CA . ALA A 1 138 ? -4.514 -5.754 19.672 1.00 57.62 138 ALA A CA 1
ATOM 1089 C C . ALA A 1 138 ? -5.480 -6.949 19.835 1.00 57.62 138 ALA A C 1
ATOM 1091 O O . ALA A 1 138 ? -6.585 -6.772 20.337 1.00 57.62 138 ALA A O 1
ATOM 1092 N N . LYS A 1 139 ? -5.068 -8.167 19.448 1.00 48.94 139 LYS A N 1
ATOM 1093 C CA . LYS A 1 139 ? -5.831 -9.411 19.635 1.00 48.94 139 LYS A CA 1
ATOM 1094 C C . LYS A 1 139 ? -5.525 -10.164 20.936 1.00 48.94 139 LYS A C 1
ATOM 1096 O O . LYS A 1 139 ? -6.164 -11.183 21.178 1.00 48.94 139 LYS A O 1
ATOM 1101 N N . GLY A 1 140 ? -4.562 -9.728 21.758 1.00 47.03 140 GLY A N 1
ATOM 1102 C CA . GLY A 1 140 ? -4.217 -10.437 22.998 1.00 47.03 140 GLY A CA 1
ATOM 1103 C C . GLY A 1 140 ? -3.811 -11.906 22.786 1.00 47.03 140 GLY A C 1
ATOM 1104 O O . GLY A 1 140 ? -4.160 -12.759 23.597 1.00 47.03 140 GLY A O 1
ATOM 1105 N N . CYS A 1 141 ? -3.099 -12.225 21.698 1.00 42.62 141 CYS A N 1
ATOM 1106 C CA . CYS A 1 141 ? -2.557 -13.565 21.440 1.00 42.62 141 CYS A CA 1
ATOM 1107 C C . CYS A 1 141 ? -1.036 -13.503 21.225 1.00 42.62 141 CYS A C 1
ATOM 1109 O O . CYS A 1 141 ? -0.560 -12.559 20.589 1.00 42.62 141 CYS A O 1
ATOM 1111 N N . PRO A 1 142 ? -0.254 -14.470 21.748 1.00 44.78 142 PRO A N 1
ATOM 1112 C CA . PRO A 1 142 ? 1.197 -14.409 21.676 1.00 44.78 142 PRO A CA 1
ATOM 1113 C C . PRO A 1 142 ? 1.657 -14.562 20.228 1.00 44.78 142 PRO A C 1
ATOM 1115 O O . PRO A 1 142 ? 1.178 -15.434 19.504 1.00 44.78 142 PRO A O 1
ATOM 1118 N N . ALA A 1 143 ? 2.610 -13.717 19.836 1.00 44.81 143 ALA A N 1
ATOM 1119 C CA . ALA A 1 143 ? 3.296 -13.792 18.559 1.00 44.81 143 ALA A CA 1
ATOM 1120 C C . ALA A 1 143 ? 3.892 -15.195 18.380 1.00 44.81 143 ALA A C 1
ATOM 1122 O O . ALA A 1 143 ? 4.900 -15.541 19.002 1.00 44.81 143 ALA A O 1
ATOM 1123 N N . ALA A 1 144 ? 3.273 -16.006 17.522 1.00 44.06 144 ALA A N 1
ATOM 1124 C CA . ALA A 1 144 ? 3.966 -17.127 16.923 1.00 44.06 144 ALA A CA 1
ATOM 1125 C C . ALA A 1 144 ? 5.094 -16.512 16.094 1.00 44.06 144 ALA A C 1
ATOM 1127 O O . ALA A 1 144 ? 4.864 -15.938 15.031 1.00 44.06 144 ALA A O 1
ATOM 1128 N N . ARG A 1 145 ? 6.307 -16.552 16.651 1.00 45.03 145 ARG A N 1
ATOM 1129 C CA . ARG A 1 145 ? 7.541 -16.264 15.930 1.00 45.03 145 ARG A CA 1
ATOM 1130 C C . ARG A 1 145 ? 7.495 -17.086 14.647 1.00 45.03 145 ARG A C 1
ATOM 1132 O O . ARG A 1 145 ? 7.590 -18.310 14.710 1.00 45.03 145 ARG A O 1
ATOM 1139 N N . ILE A 1 146 ? 7.365 -16.423 13.505 1.00 49.59 146 ILE A N 1
ATOM 1140 C CA . ILE A 1 146 ? 7.749 -17.016 12.228 1.00 49.59 146 ILE A CA 1
ATOM 1141 C C . ILE A 1 146 ? 9.277 -17.021 12.267 1.00 49.59 146 ILE A C 1
ATOM 1143 O O . ILE A 1 146 ? 9.947 -16.089 11.838 1.00 49.59 146 ILE A O 1
ATOM 1147 N N . SER A 1 147 ? 9.816 -18.016 12.971 1.00 42.72 147 SER A N 1
ATOM 1148 C CA . SER A 1 147 ? 11.239 -18.300 12.988 1.00 42.72 147 SER A CA 1
ATOM 1149 C C . SER A 1 147 ? 11.619 -18.783 11.601 1.00 42.72 147 SER A C 1
ATOM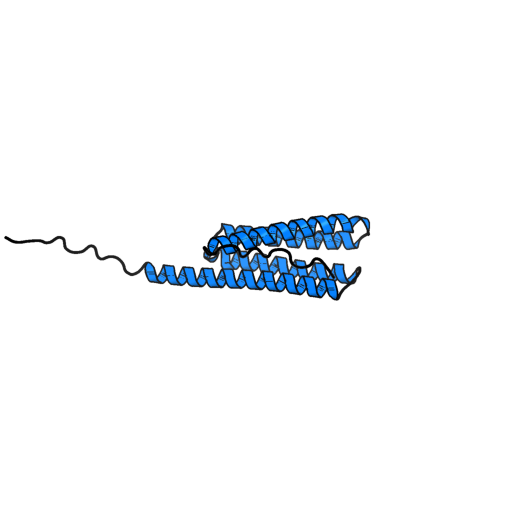 1151 O O . SER A 1 147 ? 10.979 -19.683 11.061 1.00 42.72 147 SER A O 1
ATOM 1153 N N . ALA A 1 148 ? 12.677 -18.171 11.081 1.00 48.22 148 ALA A N 1
ATOM 1154 C CA . ALA A 1 148 ? 13.482 -18.619 9.963 1.00 48.22 148 ALA A CA 1
ATOM 1155 C C . ALA A 1 148 ? 13.482 -20.146 9.802 1.00 48.22 148 ALA A C 1
ATOM 1157 O O . ALA A 1 148 ? 13.928 -20.877 10.688 1.00 48.22 148 ALA A O 1
ATOM 1158 N N . ALA A 1 149 ? 13.011 -20.599 8.647 1.00 46.19 149 ALA A N 1
ATOM 1159 C CA . ALA A 1 149 ? 13.238 -21.942 8.150 1.00 46.19 149 ALA A CA 1
ATOM 1160 C C . ALA A 1 149 ? 13.318 -21.887 6.624 1.00 46.19 149 ALA A C 1
ATOM 1162 O O . ALA A 1 149 ? 12.366 -22.241 5.938 1.00 46.19 149 ALA A O 1
ATOM 1163 N N . HIS A 1 150 ? 14.451 -21.408 6.110 1.00 36.16 150 HIS A N 1
ATOM 1164 C CA . HIS A 1 150 ? 15.089 -22.017 4.943 1.00 36.16 150 HIS A CA 1
ATOM 1165 C C . HIS A 1 150 ? 16.550 -21.567 4.865 1.00 36.16 150 HIS A C 1
ATOM 1167 O O . HIS A 1 150 ? 16.905 -20.570 4.243 1.00 36.16 150 HIS A O 1
ATOM 1173 N N . ARG A 1 151 ? 17.392 -22.321 5.572 1.00 40.72 151 ARG A N 1
ATOM 1174 C CA . ARG A 1 151 ? 18.784 -22.541 5.201 1.00 40.72 151 ARG A CA 1
ATOM 1175 C C . ARG A 1 151 ? 18.892 -24.027 4.864 1.00 40.72 151 ARG A C 1
ATOM 1177 O O . ARG A 1 151 ? 18.394 -24.829 5.649 1.00 40.72 151 ARG A O 1
ATOM 1184 N N . GLU A 1 152 ? 19.577 -24.294 3.757 1.00 40.38 152 GLU A N 1
ATOM 1185 C CA . GLU A 1 152 ? 20.119 -25.584 3.302 1.00 40.38 152 GLU A CA 1
ATOM 1186 C C . GLU A 1 152 ? 19.101 -26.575 2.714 1.00 40.38 152 GLU A C 1
ATOM 1188 O O . GLU A 1 152 ? 18.336 -27.208 3.433 1.00 40.38 152 GLU A O 1
ATOM 1193 N N . GLU A 1 153 ? 19.118 -26.701 1.382 1.00 38.59 153 GLU A N 1
ATOM 1194 C CA . GLU A 1 153 ? 19.949 -27.708 0.691 1.00 38.59 153 GLU A CA 1
ATOM 1195 C C . GLU A 1 153 ? 20.564 -27.125 -0.591 1.00 38.59 153 GLU A C 1
ATOM 1197 O O . GLU A 1 153 ? 19.873 -26.336 -1.277 1.00 38.59 153 GLU A O 1
#

Radius of gyration: 23.12 Å; Cα contacts (8 Å, |Δi|>4): 81; chains: 1; bounding box: 61×35×81 Å

Secondary structure (DSSP, 8-state):
------------TTHHHHHHHHHHHHHHHHHHHHHHHHHHHHHHHHHHHH--HHHHHHHHHHHHHHHHHHHHHHHHHTHHHH-HHHHHHHHHHHHHHHHHHHHHHHHTT-GGGHHHHHHHHHHHHHHHHHHHHHHHHTTT-------------

Organism: NCBI:txid118126

Solvent-accessible surface area (backbone atoms only — not comparable to full-atom values): 8796 Å² total; per-residue (Å²): 131,90,82,90,82,87,83,73,86,79,78,75,84,66,61,68,59,56,51,52,53,47,52,51,48,35,52,49,53,53,50,51,53,51,52,50,54,54,48,49,53,52,55,50,52,55,43,63,74,72,41,58,73,70,61,28,41,55,52,50,29,59,51,30,46,54,50,18,54,51,38,34,50,51,20,64,78,37,25,90,61,61,32,68,67,55,22,46,50,34,38,52,51,18,55,51,35,39,49,52,21,53,46,41,60,60,36,72,74,48,81,89,35,56,68,61,51,52,55,52,50,54,55,51,50,58,52,52,52,50,52,49,50,53,61,40,57,77,65,79,54,85,81,78,75,85,66,89,84,86,80,87,134

Foldseek 3Di:
DDDDDPDDPPDDPPPPVVVVVLVVLLVVLLVVVVVLVVVLVVLLVVLVVPDDQLRSLVSLLVSLLVSLVVLLVSLVVCCVSNDVVVSVLSNVLSVLSNVLSVLSVVPSVDDVSVVVSVVSVVVSVVSVVVVVVVSVVVVVDDDPPPDDPDDDD

Mean predicted aligned error: 15.81 Å

Sequence (153 aa):
MIEGRHARLRRINGVALEDRGLDERQTMARGIVMRMIVRFHREWDELRERESGSARVLASNAMLERCSHQLYNTACDMRTVLGEELAGELRCLSADIIKTANILIMLGCGEECREESETLAEEALLRIERCLALVQKAKGCPAARISAAH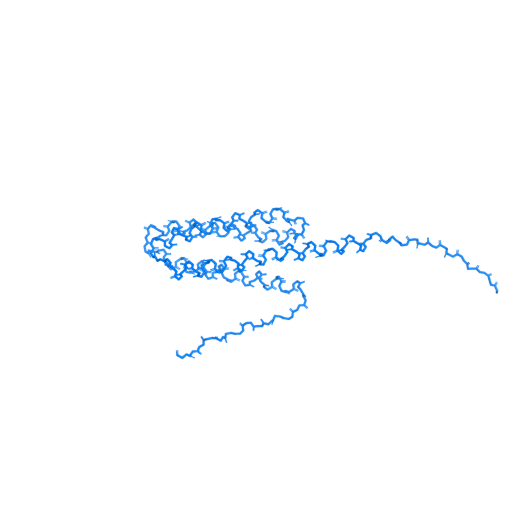REE